Protein AF-A0A1Y6IWV4-F1 (afdb_monomer_lite)

Secondary structure (DSSP, 8-state):
--------------------PPPEEEE--STT--SSS----EEE--BS-EEEE-TT--GGGS-GGGTTSPEEEEEEETTEEEEEE--TT-SEEEESGGGBSS-TTT---B-TT-EEEEEEEEEGGGSS-EEEEEEEEEEE-

pLDDT: mean 81.58, std 15.78, range [43.41, 96.75]

Organism: NCBI:txid474394

Radius of gyration: 21.71 Å; chains: 1; bounding box: 29×30×93 Å

Foldseek 3Di:
DDDDDDDPDPPPPDPPPPPQPDAAEDEDDDQFFPPVDDHDAAEAAFDQKHKYAQVVPDPPPDDPVCVPFFKWKWKAKPNDIWIFGDDPPDRMDMDHLVRTLDDSVPDPGGDAQIKMKIFIATDHSRDDDTGTDGIGIYHHD

Sequence (141 aa):
MKLLTLLFSLILLSPSVLSKSTPQRLVVDKEHIQMGQQGQVYIIQPSDELIIDASRYDYTSFSSMLSDTPNTAKVIIDGTEFSFYWEKEKNEYLLNKDSLVSHKDIFKGFESGKEIMFALGKSEKGIGAFYVYWVGKALVK

Structure (mmCIF, N/CA/C/O backbone):
data_AF-A0A1Y6IWV4-F1
#
_entry.id   AF-A0A1Y6IWV4-F1
#
loop_
_atom_site.group_PDB
_atom_site.id
_atom_site.type_symbol
_atom_site.label_atom_id
_atom_site.label_alt_id
_atom_site.label_comp_id
_atom_site.label_asym_id
_atom_site.label_entity_id
_atom_site.label_seq_id
_atom_site.pdbx_PDB_ins_code
_atom_site.Cartn_x
_atom_site.Cartn_y
_atom_site.Cartn_z
_atom_site.occupancy
_atom_site.B_iso_or_equiv
_atom_site.auth_seq_id
_atom_site.auth_comp_id
_atom_site.auth_asym_id
_atom_site.auth_atom_id
_atom_site.pdbx_PDB_model_num
ATOM 1 N N . MET A 1 1 ? 16.138 -1.676 72.402 1.00 44.00 1 MET A N 1
ATOM 2 C CA . MET A 1 1 ? 15.428 -2.500 71.394 1.00 44.00 1 MET A CA 1
ATOM 3 C C . MET A 1 1 ? 14.182 -1.759 70.937 1.00 44.00 1 MET A C 1
ATOM 5 O O . MET A 1 1 ? 13.474 -1.278 71.809 1.00 44.00 1 MET A O 1
ATOM 9 N N . LYS A 1 2 ? 13.933 -1.740 69.618 1.00 43.44 2 LYS A N 1
ATOM 10 C CA . LYS A 1 2 ? 12.785 -1.183 68.860 1.00 43.44 2 LYS A CA 1
ATOM 11 C C . LYS A 1 2 ? 13.165 -0.006 67.956 1.00 43.44 2 LYS A C 1
ATOM 13 O O . LYS A 1 2 ? 12.845 1.142 68.227 1.00 43.44 2 LYS A O 1
ATOM 18 N N . LEU A 1 3 ? 13.822 -0.350 66.852 1.00 43.41 3 LEU A N 1
ATOM 19 C CA . LEU A 1 3 ? 13.836 0.436 65.625 1.00 43.41 3 LEU A CA 1
ATOM 20 C C . LEU A 1 3 ? 13.442 -0.543 64.513 1.00 43.41 3 LEU A C 1
ATOM 22 O O . LEU A 1 3 ? 14.270 -1.287 63.999 1.00 43.41 3 LEU A O 1
ATOM 26 N N . LEU A 1 4 ? 12.146 -0.670 64.258 1.00 51.00 4 LEU A N 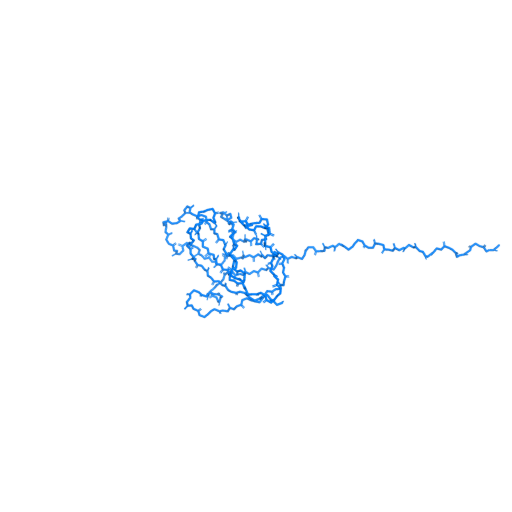1
ATOM 27 C CA . LEU A 1 4 ? 11.624 -1.465 63.153 1.00 51.00 4 LEU A CA 1
ATOM 28 C C . LEU A 1 4 ? 10.366 -0.766 62.648 1.00 51.00 4 LEU A C 1
ATOM 30 O O . LEU A 1 4 ? 9.686 -0.102 63.425 1.00 51.00 4 LEU A O 1
ATOM 34 N N . THR A 1 5 ? 10.066 -0.959 61.369 1.00 50.62 5 THR A N 1
ATOM 35 C CA . THR A 1 5 ? 8.889 -0.478 60.626 1.00 50.62 5 THR A CA 1
ATOM 36 C C . THR A 1 5 ? 8.891 0.985 60.181 1.00 50.62 5 THR A C 1
ATOM 38 O O . THR A 1 5 ? 8.083 1.789 60.624 1.00 50.62 5 THR A O 1
ATOM 41 N N . LEU A 1 6 ? 9.734 1.301 59.192 1.00 47.75 6 LEU A N 1
ATOM 42 C CA . LEU A 1 6 ? 9.374 2.282 58.159 1.00 47.75 6 LEU A CA 1
ATOM 43 C C . LEU A 1 6 ? 10.170 1.999 56.879 1.00 47.75 6 LEU A C 1
ATOM 45 O O . LEU A 1 6 ? 11.203 2.601 56.615 1.00 47.75 6 LEU A O 1
ATOM 49 N N . LEU A 1 7 ? 9.746 0.981 56.129 1.00 49.12 7 LEU A N 1
ATOM 50 C CA . LEU A 1 7 ? 10.419 0.584 54.891 1.00 49.12 7 LEU A CA 1
ATOM 51 C C . LEU A 1 7 ? 9.453 -0.183 53.986 1.00 49.12 7 LEU A C 1
ATOM 53 O O . LEU A 1 7 ? 9.658 -1.355 53.736 1.00 49.12 7 LEU A O 1
ATOM 57 N N . PHE A 1 8 ? 8.360 0.445 53.545 1.00 49.12 8 PHE A N 1
ATOM 58 C CA . PHE A 1 8 ? 7.523 -0.107 52.469 1.00 49.12 8 PHE A CA 1
ATOM 59 C C . PHE A 1 8 ? 6.693 0.996 51.801 1.00 49.12 8 PHE A C 1
ATOM 61 O O . PHE A 1 8 ? 5.486 1.104 51.984 1.00 49.12 8 PHE A O 1
ATOM 68 N N . SER A 1 9 ? 7.357 1.845 51.024 1.00 47.56 9 SER A N 1
ATOM 69 C CA . SER A 1 9 ? 6.691 2.720 50.050 1.00 47.56 9 SER A CA 1
ATOM 70 C C . SER A 1 9 ? 7.672 3.152 48.959 1.00 47.56 9 SER A C 1
ATOM 72 O O . SER A 1 9 ? 7.788 4.324 48.620 1.00 47.56 9 SER A O 1
ATOM 74 N N . LEU A 1 10 ? 8.389 2.181 48.382 1.00 47.00 10 LEU A N 1
ATOM 75 C CA . LEU A 1 10 ? 9.006 2.362 47.071 1.00 47.00 10 LEU A CA 1
ATOM 76 C C . LEU A 1 10 ? 7.971 1.928 46.029 1.00 47.00 10 LEU A C 1
ATOM 78 O O . LEU A 1 10 ? 7.861 0.756 45.676 1.00 47.00 10 LEU A O 1
ATOM 82 N N . ILE A 1 11 ? 7.142 2.882 45.613 1.00 58.81 11 ILE A N 1
ATOM 83 C CA . ILE A 1 11 ? 6.251 2.735 44.463 1.00 58.81 11 ILE A CA 1
ATOM 84 C C . ILE A 1 11 ? 7.163 2.558 43.246 1.00 58.81 11 ILE A C 1
ATOM 86 O O . ILE A 1 11 ? 7.818 3.500 42.802 1.00 58.81 11 ILE A O 1
ATOM 90 N N . LEU A 1 12 ? 7.248 1.320 42.761 1.00 51.56 12 LEU A N 1
ATOM 91 C CA . LEU A 1 12 ? 7.874 0.951 41.498 1.00 51.56 12 LEU A CA 1
ATOM 92 C C . LEU A 1 12 ? 7.122 1.656 40.362 1.00 51.56 12 LEU A C 1
ATOM 94 O O . LEU A 1 12 ? 6.143 1.142 39.827 1.00 51.56 12 LEU A O 1
ATOM 98 N N . LEU A 1 13 ? 7.574 2.857 40.008 1.00 53.31 13 LEU A N 1
ATOM 99 C CA . LEU A 1 13 ? 7.299 3.474 38.717 1.00 53.31 13 LEU A CA 1
ATOM 100 C C . LEU A 1 13 ? 8.078 2.679 37.668 1.00 53.31 13 LEU A C 1
ATOM 102 O O . LEU A 1 13 ? 9.188 3.043 37.289 1.00 53.31 13 LEU A O 1
ATOM 106 N N . SER A 1 14 ? 7.518 1.550 37.240 1.00 55.34 14 SER A N 1
ATOM 107 C CA . SER A 1 14 ? 7.965 0.880 36.025 1.00 55.34 14 SER A CA 1
ATOM 108 C C . SER A 1 14 ? 7.749 1.866 34.875 1.00 55.34 14 SER A C 1
ATOM 110 O O . SER A 1 14 ? 6.597 2.239 34.633 1.00 55.34 14 SER A O 1
ATOM 112 N N . PRO A 1 15 ? 8.789 2.323 34.156 1.00 54.97 15 PRO A N 1
ATOM 113 C CA . PRO A 1 15 ? 8.552 2.981 32.887 1.00 54.97 15 PRO A CA 1
ATOM 114 C C . PRO A 1 15 ? 7.899 1.933 31.991 1.00 54.97 15 PRO A C 1
ATOM 116 O O . PRO A 1 15 ? 8.502 0.903 31.687 1.00 54.97 15 PRO A O 1
ATOM 119 N N . SER A 1 16 ? 6.643 2.160 31.617 1.00 51.53 16 SER A N 1
ATOM 120 C CA . SER A 1 16 ? 6.000 1.427 30.537 1.00 51.53 16 SER A CA 1
ATOM 121 C C . SER A 1 16 ? 6.827 1.691 29.287 1.00 51.53 16 SER A C 1
ATOM 123 O O . SER A 1 16 ? 6.643 2.699 28.608 1.00 51.53 16 SER A O 1
ATOM 125 N N . VAL A 1 17 ? 7.806 0.828 29.023 1.00 54.81 17 VAL A N 1
ATOM 126 C CA . VAL A 1 17 ? 8.517 0.804 27.755 1.00 54.81 17 VAL A CA 1
ATOM 127 C C . VAL A 1 17 ? 7.442 0.459 26.733 1.00 54.81 17 VAL A C 1
ATOM 129 O O . VAL A 1 17 ? 7.044 -0.700 26.626 1.00 54.81 17 VAL A O 1
ATOM 132 N N . LEU A 1 18 ? 6.900 1.477 26.054 1.00 53.44 18 LEU A N 1
ATOM 133 C CA . LEU A 1 18 ? 6.087 1.288 24.861 1.00 53.44 18 LEU A CA 1
ATOM 134 C C . LEU A 1 18 ? 6.980 0.528 23.880 1.00 53.44 18 LEU A C 1
ATOM 136 O O . LEU A 1 18 ? 7.836 1.108 23.214 1.00 53.44 18 LEU A O 1
ATOM 140 N N . SER A 1 19 ? 6.842 -0.795 23.858 1.00 52.53 19 SER A N 1
ATOM 141 C CA . SER A 1 19 ? 7.440 -1.614 22.821 1.00 52.53 19 SER A CA 1
ATOM 142 C C . SER A 1 19 ? 6.778 -1.166 21.528 1.00 52.53 19 SER A C 1
ATOM 144 O O . SER A 1 19 ? 5.577 -1.367 21.349 1.00 52.53 19 SER A O 1
ATOM 146 N N . LYS A 1 20 ? 7.529 -0.463 20.673 1.00 60.78 20 LYS A N 1
ATOM 147 C CA . LYS A 1 20 ? 7.051 -0.103 19.343 1.00 60.78 20 LYS A CA 1
ATOM 148 C C . LYS A 1 20 ? 6.776 -1.423 18.625 1.00 60.78 20 LYS A C 1
ATOM 150 O O . LYS A 1 20 ? 7.715 -2.164 18.332 1.00 60.78 20 LYS A O 1
ATOM 155 N N . SER A 1 21 ? 5.500 -1.762 18.452 1.00 71.12 21 SER A N 1
ATOM 156 C CA . SER A 1 21 ? 5.092 -3.013 17.818 1.00 71.12 21 SER A CA 1
ATOM 157 C C . SER A 1 21 ? 5.739 -3.101 16.445 1.00 71.12 21 SER A C 1
ATOM 159 O O . SER A 1 21 ? 5.678 -2.137 15.684 1.00 71.12 21 SER A O 1
ATOM 161 N N . THR A 1 22 ? 6.355 -4.236 16.121 1.00 83.25 22 THR A N 1
ATOM 162 C CA . THR A 1 22 ? 6.908 -4.447 14.782 1.00 83.25 22 THR A CA 1
ATOM 163 C C . THR A 1 22 ? 5.797 -4.254 13.741 1.00 83.25 22 THR A C 1
ATOM 165 O O . THR A 1 22 ? 4.743 -4.880 13.895 1.00 83.25 22 THR A O 1
ATOM 168 N N . PRO A 1 23 ? 6.001 -3.411 12.707 1.00 89.62 23 PRO A N 1
ATOM 169 C CA . PRO A 1 23 ? 5.000 -3.198 11.673 1.00 89.62 23 PRO A CA 1
ATOM 170 C C . PRO A 1 23 ? 4.537 -4.520 11.064 1.00 89.62 23 PRO A C 1
ATOM 172 O O . PRO A 1 23 ? 5.348 -5.404 10.769 1.00 89.62 23 PRO A O 1
ATOM 175 N N . GLN A 1 24 ? 3.233 -4.641 10.831 1.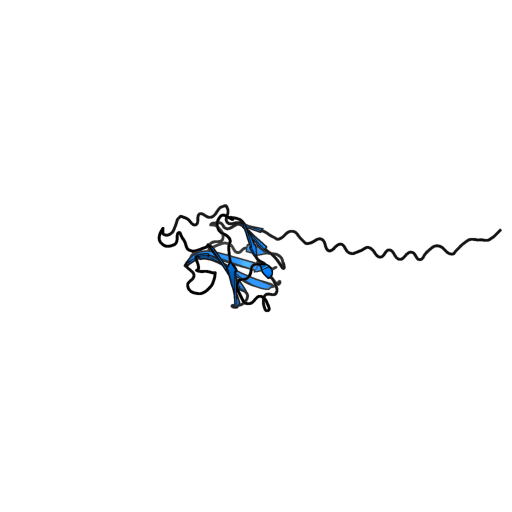00 94.62 24 GLN A N 1
ATOM 176 C CA . GLN A 1 24 ? 2.679 -5.801 10.146 1.00 94.62 24 GLN A CA 1
ATOM 177 C C . GLN A 1 24 ? 3.030 -5.746 8.653 1.00 94.62 24 GLN A C 1
ATOM 179 O O . GLN A 1 24 ? 3.099 -4.667 8.065 1.00 94.62 24 GLN A O 1
ATOM 184 N N . ARG A 1 25 ? 3.277 -6.906 8.039 1.00 95.25 25 ARG A N 1
ATOM 185 C CA . ARG A 1 25 ? 3.756 -7.017 6.656 1.00 95.25 25 ARG A CA 1
ATOM 186 C C . ARG A 1 25 ? 2.686 -7.596 5.737 1.00 95.25 25 ARG A C 1
ATOM 188 O O . ARG A 1 25 ? 2.129 -8.646 6.043 1.00 95.25 25 ARG A O 1
ATOM 195 N N . LEU A 1 26 ? 2.480 -6.955 4.590 1.00 94.69 26 LEU A N 1
ATOM 196 C CA . LEU A 1 26 ? 1.633 -7.416 3.492 1.00 94.69 26 LEU A CA 1
ATOM 197 C C . LEU A 1 26 ? 2.499 -7.723 2.280 1.00 94.69 26 LEU A C 1
ATOM 199 O O . LEU A 1 26 ? 3.227 -6.856 1.804 1.00 94.69 26 LEU A O 1
ATOM 203 N N . VAL A 1 27 ? 2.425 -8.955 1.788 1.00 93.75 27 VAL A N 1
ATOM 204 C CA . VAL A 1 27 ? 3.215 -9.405 0.639 1.00 93.75 27 VAL A CA 1
ATOM 205 C C . VAL A 1 27 ? 2.399 -9.225 -0.627 1.00 93.75 27 VAL A C 1
ATOM 207 O O . VAL A 1 27 ? 1.367 -9.854 -0.777 1.00 93.75 27 VAL A O 1
ATOM 210 N N . VAL A 1 28 ? 2.873 -8.411 -1.562 1.00 91.62 28 VAL A N 1
ATOM 211 C CA . VAL A 1 28 ? 2.234 -8.223 -2.866 1.00 91.62 28 VAL A CA 1
ATOM 212 C C . VAL A 1 28 ? 2.377 -9.506 -3.678 1.00 91.62 28 VAL A C 1
ATOM 214 O O . VAL A 1 28 ? 3.471 -9.873 -4.111 1.00 91.62 28 VAL A O 1
ATOM 217 N N . ASP A 1 29 ? 1.259 -10.187 -3.893 1.00 90.00 29 ASP A N 1
ATOM 218 C CA . ASP A 1 29 ? 1.201 -11.449 -4.619 1.00 90.00 29 ASP A CA 1
ATOM 219 C C . ASP A 1 29 ? 0.011 -11.497 -5.588 1.00 90.00 29 ASP A C 1
ATOM 221 O O . ASP A 1 29 ? -0.731 -10.524 -5.752 1.00 90.00 29 ASP A O 1
ATOM 225 N N . LYS A 1 30 ? -0.136 -12.637 -6.271 1.00 88.94 30 LYS A N 1
ATOM 226 C CA . LYS A 1 30 ? -1.221 -12.880 -7.227 1.00 88.94 30 LYS A CA 1
ATOM 227 C C . LYS A 1 30 ? -2.539 -13.278 -6.569 1.00 88.94 30 LYS A C 1
ATOM 229 O O . LYS A 1 30 ? -3.582 -13.077 -7.178 1.00 88.94 30 LYS A O 1
ATOM 234 N N . GLU A 1 31 ? -2.502 -13.848 -5.369 1.00 91.94 31 GLU A N 1
ATOM 235 C CA . GLU A 1 31 ? -3.701 -14.338 -4.685 1.00 91.94 31 GLU A CA 1
ATOM 236 C C . GLU A 1 31 ? -4.591 -13.185 -4.230 1.00 91.94 31 GLU A C 1
ATOM 238 O O . GLU A 1 31 ? -5.806 -13.341 -4.174 1.00 91.94 31 GLU A O 1
ATOM 243 N N . HIS A 1 32 ? -4.005 -12.019 -3.962 1.00 93.44 32 HIS A N 1
ATOM 244 C CA . HIS A 1 32 ? -4.713 -10.845 -3.459 1.00 93.44 32 HIS A CA 1
ATOM 245 C C . HIS A 1 32 ? -5.026 -9.784 -4.530 1.00 93.44 32 HIS A C 1
ATOM 247 O O . HIS A 1 32 ? -5.479 -8.691 -4.187 1.00 93.44 32 HIS A O 1
ATOM 253 N N . ILE A 1 33 ? -4.797 -10.074 -5.818 1.00 88.56 33 ILE A N 1
ATOM 254 C CA . ILE A 1 33 ? -5.088 -9.139 -6.919 1.00 88.56 33 ILE A CA 1
ATOM 255 C C . ILE A 1 33 ? -6.603 -8.964 -7.097 1.00 88.56 33 ILE A C 1
ATOM 257 O O . ILE A 1 33 ? -7.330 -9.931 -7.291 1.00 88.56 33 ILE A O 1
ATOM 261 N N . GLN A 1 34 ? -7.066 -7.711 -7.119 1.00 86.06 34 GLN A N 1
ATOM 262 C CA . GLN A 1 34 ? -8.477 -7.318 -7.277 1.00 86.06 34 GLN A CA 1
ATOM 263 C C . GLN A 1 34 ? -8.762 -6.571 -8.599 1.00 86.06 34 GLN A C 1
ATOM 265 O O . GLN A 1 34 ? -9.818 -5.965 -8.772 1.00 86.06 34 GLN A O 1
ATOM 270 N N . MET A 1 35 ? -7.829 -6.575 -9.559 1.00 82.38 35 MET A N 1
ATOM 271 C CA . MET A 1 35 ? -7.964 -5.864 -10.844 1.00 82.38 35 MET A CA 1
ATOM 272 C C . MET A 1 35 ? -8.899 -6.601 -11.823 1.00 82.38 35 MET A C 1
ATOM 274 O O . MET A 1 35 ? -8.450 -7.188 -12.805 1.00 82.38 35 MET A O 1
ATOM 278 N N . GLY A 1 36 ? -10.206 -6.606 -11.541 1.00 77.69 36 GLY A N 1
ATOM 279 C CA . GLY A 1 36 ? -11.212 -7.315 -12.350 1.00 77.69 36 GLY A CA 1
ATOM 280 C C . GLY A 1 36 ? -11.213 -8.838 -12.156 1.00 77.69 36 GLY A C 1
ATOM 281 O O . GLY A 1 36 ? -11.851 -9.561 -12.918 1.00 77.69 36 GLY A O 1
ATOM 282 N N . GLN A 1 37 ? -10.504 -9.318 -11.135 1.00 78.81 37 GLN A N 1
ATOM 283 C CA . GLN A 1 37 ? -10.438 -10.715 -10.711 1.00 78.81 37 GLN A CA 1
ATOM 284 C C . GLN A 1 37 ? -10.972 -10.839 -9.281 1.00 78.81 37 GLN A C 1
ATOM 286 O O . GLN A 1 37 ? -11.004 -9.855 -8.543 1.00 78.81 37 GLN A O 1
ATOM 291 N N . GLN A 1 38 ? -11.381 -12.045 -8.885 1.00 84.62 38 GLN A N 1
ATOM 292 C CA . GLN A 1 38 ? -11.646 -12.343 -7.479 1.00 84.62 38 GLN A CA 1
ATOM 293 C C . GLN A 1 38 ? -10.324 -12.688 -6.792 1.00 84.62 38 GLN A C 1
ATOM 295 O O . GLN A 1 38 ? -9.771 -13.759 -7.035 1.00 84.62 38 GLN A O 1
ATOM 300 N N . GLY A 1 39 ? -9.828 -11.780 -5.953 1.00 89.56 39 GLY A N 1
ATOM 301 C CA . GLY A 1 39 ? -8.676 -12.027 -5.087 1.00 89.56 39 GLY A CA 1
ATOM 302 C C . GLY A 1 39 ? -9.084 -12.270 -3.634 1.00 89.56 39 GLY A C 1
ATOM 303 O O . GLY A 1 39 ? -10.181 -11.898 -3.201 1.00 89.56 39 GLY A O 1
ATOM 304 N N . GLN A 1 40 ? -8.173 -12.833 -2.849 1.00 95.81 40 GLN A N 1
ATOM 305 C CA . GLN A 1 40 ? -8.266 -12.859 -1.396 1.00 95.81 40 GLN A CA 1
ATOM 306 C C . GLN A 1 40 ? -8.150 -11.441 -0.815 1.00 95.81 40 GLN A C 1
ATOM 308 O O . GLN A 1 40 ? -7.597 -10.520 -1.424 1.00 95.81 40 GLN A O 1
ATOM 313 N N . VAL A 1 41 ? -8.705 -11.269 0.382 1.00 95.31 41 VAL A N 1
ATOM 314 C CA . VAL A 1 41 ? -8.670 -10.018 1.141 1.00 95.31 41 VAL A CA 1
ATOM 315 C C . VAL A 1 41 ? -7.731 -10.211 2.321 1.00 95.31 41 VAL A C 1
ATOM 317 O O . VAL A 1 41 ? -7.912 -11.151 3.095 1.00 95.31 41 VAL A O 1
ATOM 320 N N . TYR A 1 42 ? -6.761 -9.314 2.489 1.00 96.75 42 TYR A N 1
ATOM 321 C CA . TYR A 1 42 ? -5.902 -9.343 3.668 1.00 96.75 42 TYR A CA 1
ATOM 322 C C . TYR A 1 42 ? -6.721 -9.070 4.926 1.00 96.75 42 TYR A C 1
ATOM 324 O O . TYR A 1 42 ? -7.599 -8.206 4.942 1.00 96.75 42 TYR A O 1
ATOM 332 N N . ILE A 1 43 ? -6.385 -9.761 6.007 1.00 96.38 43 ILE A N 1
ATOM 333 C CA . ILE A 1 43 ? -6.864 -9.420 7.341 1.00 96.38 43 ILE A CA 1
ATOM 334 C C . ILE A 1 43 ? -5.691 -8.823 8.095 1.00 96.38 43 ILE A C 1
ATOM 336 O O . ILE A 1 43 ? -4.685 -9.503 8.290 1.00 96.38 43 ILE A O 1
ATOM 340 N N . ILE A 1 44 ? -5.827 -7.564 8.500 1.00 95.69 44 ILE A N 1
ATOM 341 C CA . ILE A 1 44 ? -4.772 -6.846 9.209 1.00 95.69 44 ILE A CA 1
ATOM 342 C C . ILE A 1 44 ? -5.236 -6.413 10.590 1.00 95.69 44 ILE A C 1
ATOM 344 O O . ILE A 1 44 ? -6.431 -6.258 10.825 1.00 95.69 44 ILE A O 1
ATOM 348 N N . GLN A 1 45 ? -4.290 -6.246 11.508 1.00 95.69 45 GLN A N 1
ATOM 349 C CA . GLN A 1 45 ? -4.575 -5.681 12.829 1.00 95.69 45 GLN A CA 1
ATOM 350 C C . GLN A 1 45 ? -4.490 -4.153 12.777 1.00 95.69 45 GLN A C 1
ATOM 352 O O . GLN A 1 45 ? -3.769 -3.630 11.922 1.00 95.69 45 GLN A O 1
ATOM 357 N N . PRO A 1 46 ? -5.171 -3.434 13.686 1.00 96.12 46 PRO A N 1
ATOM 358 C CA . PRO A 1 46 ? -5.022 -1.992 13.779 1.00 96.12 46 PRO A CA 1
ATOM 359 C C . PRO A 1 46 ? -3.566 -1.588 14.017 1.00 96.12 46 PRO A C 1
ATOM 361 O O . PRO A 1 46 ? -2.891 -2.168 14.871 1.00 96.12 46 PRO A O 1
ATOM 364 N N . SER A 1 47 ? -3.078 -0.601 13.268 1.00 95.69 47 SER A N 1
ATOM 365 C CA . SER A 1 47 ? -1.695 -0.130 13.385 1.00 95.69 47 SER A CA 1
ATOM 366 C C . SER A 1 47 ? -1.508 1.291 12.855 1.00 95.69 47 SER A C 1
ATOM 368 O O . SER A 1 47 ? -2.260 1.761 12.006 1.00 95.69 47 SER A O 1
ATOM 370 N N . ASP A 1 48 ? -0.454 1.965 13.314 1.00 94.88 48 ASP A N 1
ATOM 371 C CA . ASP A 1 48 ? -0.021 3.252 12.746 1.00 94.88 48 ASP A CA 1
ATOM 372 C C . ASP A 1 48 ? 0.862 3.074 11.501 1.00 94.88 48 ASP A C 1
ATOM 374 O O . ASP A 1 48 ? 1.078 4.014 10.729 1.00 94.88 48 ASP A O 1
ATOM 378 N N . GLU A 1 49 ? 1.406 1.868 11.324 1.00 94.75 49 GLU A N 1
ATOM 379 C CA . GLU 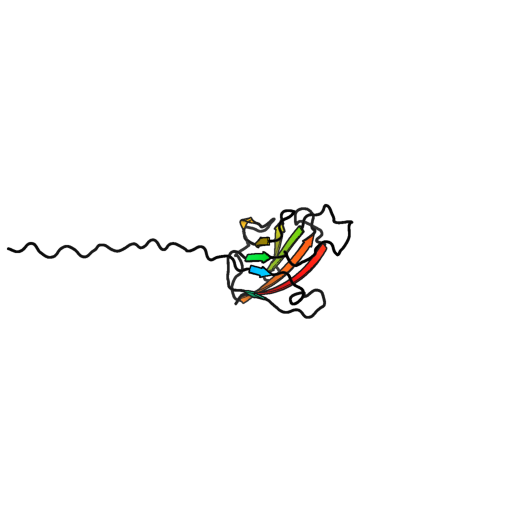A 1 49 ? 2.364 1.544 10.278 1.00 94.75 49 GLU A CA 1
ATOM 380 C C . GLU A 1 49 ? 2.158 0.135 9.702 1.00 94.75 49 GLU A C 1
ATOM 382 O O . GLU A 1 49 ? 1.794 -0.807 10.413 1.00 94.75 49 GLU A O 1
ATOM 387 N N . LEU A 1 50 ? 2.405 -0.005 8.398 1.00 95.62 50 LEU A N 1
ATOM 388 C CA . LEU A 1 50 ? 2.404 -1.276 7.666 1.00 95.62 50 LEU A CA 1
ATOM 389 C C . LEU A 1 50 ? 3.618 -1.354 6.746 1.00 95.62 50 LEU A C 1
ATOM 391 O O . LEU A 1 50 ? 4.039 -0.345 6.192 1.00 95.62 50 LEU A O 1
ATOM 395 N N . ILE A 1 51 ? 4.140 -2.556 6.526 1.00 94.81 51 ILE A N 1
ATOM 396 C CA . ILE A 1 51 ? 5.129 -2.821 5.481 1.00 94.81 51 ILE A CA 1
ATOM 397 C C . ILE A 1 51 ? 4.427 -3.457 4.284 1.00 94.81 51 ILE A C 1
ATOM 399 O O . ILE A 1 51 ? 3.832 -4.522 4.417 1.00 94.81 51 ILE A O 1
ATOM 403 N N . ILE A 1 52 ? 4.543 -2.846 3.109 1.00 93.94 52 ILE A N 1
ATOM 404 C CA . ILE A 1 52 ? 4.210 -3.472 1.828 1.00 93.94 52 ILE A CA 1
ATOM 405 C C . ILE A 1 52 ? 5.482 -4.087 1.257 1.00 93.94 52 ILE A C 1
ATOM 407 O O . ILE A 1 52 ? 6.437 -3.378 0.950 1.00 93.94 52 ILE A O 1
ATOM 411 N N . ASP A 1 53 ? 5.497 -5.404 1.121 1.00 93.00 53 ASP A N 1
ATOM 412 C CA . ASP A 1 53 ? 6.594 -6.184 0.567 1.00 93.00 53 ASP A CA 1
ATOM 413 C C . ASP A 1 53 ? 6.257 -6.593 -0.864 1.00 93.00 53 ASP A C 1
ATOM 415 O O . ASP A 1 53 ? 5.484 -7.517 -1.111 1.00 93.00 53 ASP A O 1
ATOM 419 N N . ALA A 1 54 ? 6.845 -5.888 -1.819 1.00 89.25 54 ALA A N 1
ATOM 420 C CA . ALA A 1 54 ? 6.693 -6.146 -3.237 1.00 89.25 54 ALA A CA 1
ATOM 421 C C . ALA A 1 54 ? 7.890 -6.871 -3.855 1.00 89.25 54 ALA A C 1
ATOM 423 O O . ALA A 1 54 ? 8.026 -6.886 -5.075 1.00 89.25 54 ALA A O 1
ATOM 424 N N . SER A 1 55 ? 8.742 -7.505 -3.044 1.00 87.00 55 SER A N 1
ATOM 425 C CA . SER A 1 55 ? 9.904 -8.267 -3.529 1.00 87.00 55 SER A CA 1
ATOM 426 C C . SER A 1 55 ? 9.541 -9.388 -4.505 1.00 87.00 55 SER A C 1
ATOM 428 O O . SER A 1 55 ? 10.374 -9.816 -5.301 1.00 87.00 55 SER A O 1
ATOM 430 N N . ARG A 1 56 ? 8.292 -9.859 -4.449 1.00 83.50 56 ARG A N 1
ATOM 431 C CA . ARG A 1 56 ? 7.752 -10.924 -5.301 1.00 83.50 56 ARG A CA 1
ATOM 432 C C . ARG A 1 56 ? 6.978 -10.405 -6.508 1.00 83.50 56 ARG A C 1
ATOM 434 O O . ARG A 1 56 ? 6.513 -11.215 -7.310 1.00 83.50 56 ARG A O 1
ATOM 441 N N . TYR A 1 57 ? 6.814 -9.089 -6.630 1.00 75.88 57 TYR A N 1
ATOM 442 C CA . TYR A 1 57 ? 6.033 -8.483 -7.696 1.00 75.88 57 TYR A CA 1
ATOM 443 C C . TYR A 1 57 ? 6.939 -7.845 -8.743 1.00 75.88 57 TYR A C 1
ATOM 445 O O . TYR A 1 57 ? 7.720 -6.941 -8.453 1.00 75.88 57 TYR A O 1
ATOM 453 N N . ASP A 1 58 ? 6.817 -8.312 -9.982 1.00 70.25 58 ASP A N 1
ATOM 454 C CA . ASP A 1 58 ? 7.614 -7.805 -11.090 1.00 70.25 58 ASP A CA 1
ATOM 455 C C . ASP A 1 58 ? 6.916 -6.632 -11.797 1.00 70.25 58 ASP A C 1
ATOM 457 O O . ASP A 1 58 ? 6.075 -6.808 -12.687 1.00 70.25 58 ASP A O 1
ATOM 461 N N . TYR A 1 59 ? 7.314 -5.417 -11.415 1.00 65.25 59 TYR A N 1
ATOM 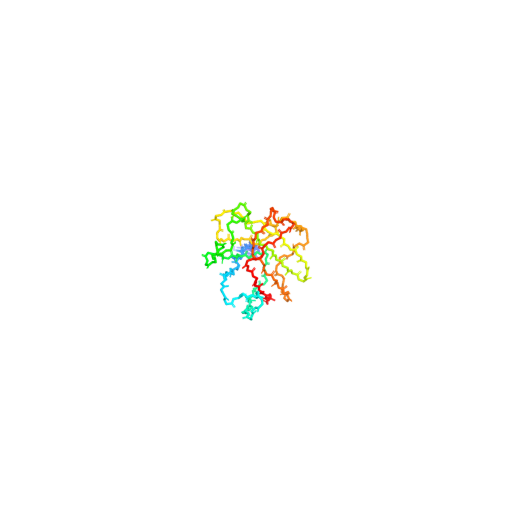462 C CA . TYR A 1 59 ? 6.872 -4.160 -12.029 1.00 65.25 59 TYR A CA 1
ATOM 463 C C . TYR A 1 59 ? 7.355 -3.965 -13.476 1.00 65.25 59 TYR A C 1
ATOM 465 O O . TYR A 1 59 ? 6.915 -3.025 -14.138 1.00 65.25 59 TYR A O 1
ATOM 473 N N . THR A 1 60 ? 8.267 -4.802 -13.983 1.00 57.09 60 THR A N 1
ATOM 474 C CA . THR A 1 60 ? 8.854 -4.642 -15.327 1.00 57.09 60 THR A CA 1
ATOM 475 C C . THR A 1 60 ? 7.968 -5.182 -16.448 1.00 57.09 60 THR A C 1
ATOM 477 O O . THR A 1 60 ? 8.205 -4.896 -17.621 1.00 57.09 60 THR A O 1
ATOM 480 N N . SER A 1 61 ? 6.901 -5.899 -16.099 1.00 55.34 61 SER A N 1
ATOM 481 C CA . SER A 1 61 ? 6.004 -6.553 -17.053 1.00 55.34 61 SER A CA 1
ATOM 482 C C . SER A 1 61 ? 5.131 -5.594 -17.885 1.00 55.34 61 SER A C 1
ATOM 484 O O . SER A 1 61 ? 4.580 -6.018 -18.901 1.00 55.34 61 SER A O 1
ATOM 486 N N . PHE A 1 62 ? 5.030 -4.303 -17.531 1.00 55.88 62 PHE A N 1
ATOM 487 C CA . PHE A 1 62 ? 4.109 -3.366 -18.191 1.00 55.88 62 PHE A CA 1
ATOM 488 C C . PHE A 1 62 ? 4.756 -2.012 -18.554 1.00 55.88 62 PHE A C 1
ATOM 490 O O . PHE A 1 62 ? 4.785 -1.068 -17.768 1.00 55.88 62 PHE A O 1
ATOM 497 N N . SER A 1 63 ? 5.179 -1.922 -19.822 1.00 55.53 63 SER A N 1
ATOM 498 C CA . SER A 1 63 ? 5.615 -0.738 -20.589 1.00 55.53 63 SER A CA 1
ATOM 499 C C . SER A 1 63 ? 6.944 -0.074 -20.200 1.00 55.53 63 SER A C 1
ATOM 501 O O . SER A 1 63 ? 7.094 0.554 -19.152 1.00 55.53 63 SER A O 1
ATOM 503 N N . SER A 1 64 ? 7.884 -0.089 -21.151 1.00 63.03 64 SER A N 1
ATOM 504 C CA . SER A 1 64 ? 9.141 0.670 -21.104 1.00 63.03 64 SER A CA 1
ATOM 505 C C . SER A 1 64 ? 8.941 2.190 -21.101 1.00 63.03 64 SER A C 1
ATOM 507 O O . SER A 1 64 ? 9.850 2.909 -20.700 1.00 63.03 64 SER A O 1
ATOM 509 N N . MET A 1 65 ? 7.759 2.692 -21.486 1.00 59.53 65 MET A N 1
ATOM 510 C CA . MET A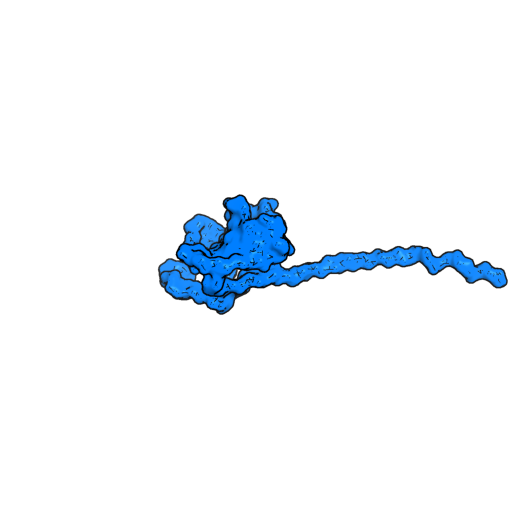 1 65 ? 7.464 4.134 -21.527 1.00 59.53 65 MET A CA 1
ATOM 511 C C . MET A 1 65 ? 7.417 4.793 -20.141 1.00 59.53 65 MET A C 1
ATOM 513 O O . MET A 1 65 ? 7.443 6.014 -20.050 1.00 59.53 65 MET A O 1
ATOM 517 N N . LEU A 1 66 ? 7.334 4.003 -19.067 1.00 67.56 66 LEU A N 1
ATOM 518 C CA . LEU A 1 66 ? 7.250 4.488 -17.687 1.00 67.56 66 LEU A CA 1
ATOM 519 C C . LEU A 1 66 ? 8.538 4.199 -16.898 1.00 67.56 66 LEU A C 1
ATOM 521 O O . LEU A 1 66 ? 8.505 4.144 -15.669 1.00 67.56 66 LEU A O 1
ATOM 525 N N . SER A 1 67 ? 9.672 3.950 -17.567 1.00 67.75 67 SER A N 1
ATOM 526 C CA . SER A 1 67 ? 10.942 3.576 -16.915 1.00 67.75 67 SER A CA 1
ATOM 527 C C . SER A 1 67 ? 11.435 4.609 -15.899 1.00 67.75 67 SER A C 1
ATOM 529 O O . SER A 1 67 ? 12.010 4.229 -14.879 1.00 67.75 67 SER A O 1
ATOM 531 N N . ASP A 1 68 ? 11.159 5.889 -16.156 1.00 71.44 68 ASP A N 1
ATOM 532 C CA . ASP A 1 68 ? 11.660 7.010 -15.356 1.00 71.44 68 ASP A CA 1
ATOM 533 C C . ASP A 1 68 ? 10.649 7.498 -14.310 1.00 71.44 68 ASP A C 1
ATOM 535 O O . ASP A 1 68 ? 10.997 8.264 -13.410 1.00 71.44 68 ASP A O 1
ATOM 539 N N . THR A 1 69 ? 9.398 7.034 -14.382 1.00 71.69 69 THR A N 1
ATOM 540 C CA . THR A 1 69 ? 8.367 7.368 -13.397 1.00 71.69 69 THR A CA 1
ATOM 541 C C . THR A 1 69 ? 8.580 6.540 -12.124 1.00 71.69 69 THR A C 1
ATOM 543 O O . THR A 1 69 ? 8.721 5.313 -12.213 1.00 71.69 69 THR A O 1
ATOM 546 N N . PRO A 1 70 ? 8.597 7.163 -10.929 1.00 73.44 70 PRO A N 1
ATOM 547 C CA . PRO A 1 70 ? 8.825 6.437 -9.691 1.00 73.44 70 PRO A CA 1
ATOM 548 C C . PRO A 1 70 ? 7.620 5.567 -9.341 1.00 73.44 70 PRO A C 1
ATOM 550 O O . PRO A 1 70 ? 6.472 5.873 -9.686 1.00 73.44 70 PRO A O 1
ATOM 553 N N . ASN A 1 71 ? 7.892 4.491 -8.608 1.00 83.62 71 ASN A N 1
ATOM 554 C CA . ASN A 1 71 ? 6.836 3.690 -8.014 1.00 83.62 71 ASN A CA 1
ATOM 555 C C . ASN A 1 71 ? 6.069 4.539 -6.990 1.00 83.62 71 ASN A C 1
ATOM 557 O O . ASN A 1 71 ? 6.575 5.503 -6.411 1.00 83.62 71 ASN A O 1
ATOM 561 N N . THR A 1 72 ? 4.803 4.222 -6.789 1.00 87.50 72 THR A N 1
ATOM 562 C CA . THR A 1 72 ? 3.921 4.931 -5.865 1.00 87.50 72 THR A CA 1
ATOM 563 C C . THR A 1 72 ? 2.937 3.930 -5.291 1.00 87.50 72 THR A C 1
ATOM 565 O O . THR A 1 72 ? 2.420 3.074 -6.014 1.00 87.50 72 THR A O 1
ATOM 568 N N . ALA A 1 73 ? 2.671 4.056 -3.995 1.00 91.31 73 ALA A N 1
ATOM 569 C CA . ALA A 1 73 ? 1.559 3.381 -3.354 1.00 91.31 73 ALA A CA 1
ATOM 570 C C . ALA A 1 73 ? 0.439 4.397 -3.115 1.00 91.31 73 ALA A C 1
ATOM 572 O O . ALA A 1 73 ? 0.670 5.501 -2.624 1.00 91.31 73 ALA A O 1
ATOM 573 N N . LYS A 1 74 ? -0.785 4.026 -3.470 1.00 93.25 74 LYS A N 1
ATOM 574 C CA . LYS A 1 74 ? -1.992 4.736 -3.068 1.00 93.25 74 LYS A CA 1
ATOM 575 C C . LYS A 1 74 ? -2.797 3.840 -2.149 1.00 93.25 74 LYS A C 1
ATOM 577 O O . LYS A 1 74 ? -2.984 2.661 -2.433 1.00 93.25 74 LYS A O 1
ATOM 582 N N . VAL A 1 75 ? -3.259 4.404 -1.047 1.00 94.50 75 VAL A N 1
ATOM 583 C CA . VAL A 1 75 ? -4.108 3.723 -0.077 1.00 94.50 75 VAL A CA 1
ATOM 584 C C . VAL A 1 75 ? -5.413 4.485 0.009 1.00 94.50 75 VAL A C 1
ATOM 586 O O . VAL A 1 75 ? -5.408 5.697 0.188 1.00 94.50 75 VAL A O 1
ATOM 589 N N . ILE A 1 76 ? -6.529 3.786 -0.128 1.00 94.75 76 ILE A N 1
ATOM 590 C CA . ILE A 1 76 ? -7.859 4.370 -0.003 1.00 94.75 76 ILE A CA 1
ATOM 591 C C . ILE A 1 76 ? -8.491 3.796 1.256 1.00 94.75 76 ILE A C 1
ATOM 593 O O . ILE A 1 76 ? -8.670 2.583 1.346 1.00 94.75 76 ILE A O 1
ATOM 597 N N . ILE A 1 77 ? -8.813 4.667 2.211 1.00 94.44 77 ILE A N 1
ATOM 598 C CA . ILE A 1 77 ? -9.452 4.312 3.484 1.00 94.44 77 ILE A CA 1
ATOM 599 C C . ILE A 1 77 ? -10.761 5.090 3.559 1.00 94.44 77 ILE A C 1
ATOM 601 O O . ILE A 1 77 ? -10.743 6.320 3.516 1.00 94.44 77 ILE A O 1
ATOM 605 N N . ASP A 1 78 ? -11.894 4.386 3.608 1.00 87.56 78 ASP A N 1
ATOM 606 C CA . ASP A 1 78 ? -13.242 4.982 3.596 1.00 87.56 78 ASP A CA 1
ATOM 607 C C . ASP A 1 78 ? -13.439 6.047 2.494 1.00 87.56 78 ASP A C 1
ATOM 609 O O . ASP A 1 78 ? -14.044 7.098 2.700 1.00 87.56 78 ASP A O 1
ATOM 613 N N . GLY A 1 79 ? -12.874 5.803 1.308 1.00 88.38 79 GLY A N 1
ATOM 614 C CA . GLY A 1 79 ? -12.957 6.717 0.163 1.00 88.38 79 GLY A CA 1
ATOM 615 C C . GLY A 1 79 ? -11.979 7.897 0.192 1.00 88.38 79 GLY A C 1
ATOM 616 O O . GLY A 1 79 ? -11.902 8.632 -0.790 1.00 88.38 79 GLY A O 1
ATOM 617 N N . THR A 1 80 ? -11.193 8.066 1.259 1.00 91.94 80 THR A N 1
ATOM 618 C CA . THR A 1 80 ? -10.108 9.057 1.307 1.00 91.94 80 THR A CA 1
ATOM 619 C C . THR A 1 80 ? -8.839 8.467 0.709 1.00 91.94 80 THR A C 1
ATOM 621 O O . THR A 1 80 ? -8.376 7.418 1.154 1.00 91.94 80 THR A O 1
ATOM 624 N N . GLU A 1 81 ? -8.275 9.140 -0.293 1.00 93.38 81 GLU A N 1
ATOM 625 C CA . GLU A 1 81 ? -7.041 8.720 -0.956 1.00 93.38 81 GLU A CA 1
ATOM 626 C C . GLU A 1 81 ? -5.801 9.287 -0.251 1.00 93.38 81 GLU A C 1
ATOM 628 O O . GLU A 1 81 ? -5.659 10.493 -0.050 1.00 93.38 81 GLU A O 1
ATOM 633 N N . PHE A 1 82 ? -4.859 8.402 0.046 1.00 93.44 82 PHE A N 1
ATOM 634 C CA . PHE A 1 82 ? -3.556 8.697 0.611 1.00 93.44 82 PHE A CA 1
ATOM 635 C C . PHE A 1 82 ? -2.474 8.239 -0.360 1.00 93.44 82 PHE A C 1
ATOM 637 O O . PHE A 1 82 ? -2.398 7.063 -0.709 1.00 93.44 82 PHE A O 1
ATOM 644 N N . SER A 1 83 ? -1.630 9.167 -0.805 1.00 93.12 83 SER A N 1
ATOM 645 C CA . SER A 1 83 ? -0.531 8.867 -1.726 1.00 93.12 83 SER A CA 1
ATOM 646 C C . SER A 1 83 ? 0.800 8.818 -0.985 1.00 93.12 83 SER A C 1
ATOM 648 O O . SER A 1 83 ? 1.104 9.688 -0.169 1.00 93.12 83 SER A O 1
ATOM 650 N N . PHE A 1 84 ? 1.598 7.811 -1.308 1.00 91.00 84 PHE A N 1
ATOM 651 C CA . PHE A 1 84 ? 2.836 7.450 -0.638 1.00 91.00 84 PHE A CA 1
ATOM 652 C C . PHE A 1 84 ? 3.962 7.354 -1.667 1.00 91.00 84 PHE A C 1
ATOM 654 O O . PHE A 1 84 ? 3.861 6.606 -2.648 1.00 91.00 84 PHE A O 1
ATOM 661 N N . TYR A 1 85 ? 5.029 8.134 -1.469 1.00 81.94 85 TYR A N 1
ATOM 662 C CA . TYR A 1 85 ? 6.164 8.127 -2.388 1.00 81.94 85 TYR A CA 1
ATOM 663 C C . TYR A 1 85 ? 7.051 6.928 -2.099 1.00 81.94 85 TYR A C 1
ATOM 665 O O . TYR A 1 85 ? 7.489 6.752 -0.963 1.00 81.94 85 TYR A O 1
ATOM 673 N N . TRP A 1 86 ? 7.361 6.153 -3.133 1.00 79.00 86 TRP A N 1
ATOM 674 C CA . TRP A 1 86 ? 8.212 4.982 -3.027 1.00 79.00 86 TRP A CA 1
ATOM 675 C C . TRP A 1 86 ? 9.581 5.268 -3.644 1.00 79.00 86 TRP A C 1
ATOM 677 O O . TRP A 1 86 ? 9.709 5.549 -4.836 1.00 79.00 86 TRP A O 1
ATOM 687 N N . GLU A 1 87 ? 10.623 5.184 -2.817 1.00 71.56 87 GLU A N 1
ATOM 688 C CA . GLU A 1 87 ? 12.007 5.283 -3.274 1.00 71.56 87 GLU A CA 1
ATOM 689 C C . GLU A 1 87 ? 12.355 4.201 -4.307 1.00 71.56 87 GLU A C 1
ATOM 691 O O . GLU A 1 87 ? 12.037 3.020 -4.145 1.00 71.56 87 GLU A O 1
ATOM 696 N N . LYS A 1 88 ? 13.065 4.613 -5.360 1.00 66.94 88 LYS A N 1
ATOM 697 C CA . LYS A 1 88 ? 13.594 3.710 -6.384 1.00 66.94 88 LYS A CA 1
ATOM 698 C C . LYS A 1 88 ? 14.458 2.625 -5.719 1.00 66.94 88 LYS A C 1
ATOM 700 O O . LYS A 1 88 ? 15.146 2.905 -4.745 1.00 66.94 88 LYS A O 1
ATOM 705 N N . GLU A 1 89 ? 14.416 1.404 -6.257 1.00 70.19 89 GLU A N 1
ATOM 706 C CA . GLU A 1 89 ? 15.263 0.256 -5.856 1.00 70.19 89 GLU A CA 1
ATOM 707 C C . GLU A 1 89 ? 14.909 -0.422 -4.521 1.00 70.19 89 GLU A C 1
ATOM 709 O O . GLU A 1 89 ? 15.474 -1.467 -4.201 1.00 70.19 89 GLU A O 1
ATOM 714 N N . LYS A 1 90 ? 13.931 0.092 -3.763 1.00 79.38 90 LYS A N 1
ATOM 715 C CA . LYS A 1 90 ? 13.398 -0.613 -2.589 1.00 79.38 90 LYS A CA 1
ATOM 716 C C . LYS A 1 90 ? 12.253 -1.540 -2.985 1.00 79.38 90 LYS A C 1
ATOM 718 O O . LYS A 1 90 ? 11.366 -1.140 -3.729 1.00 79.38 90 LYS A O 1
ATOM 723 N N . ASN A 1 91 ? 12.233 -2.744 -2.419 1.00 83.00 91 ASN A N 1
ATOM 724 C CA . ASN A 1 91 ? 11.136 -3.706 -2.583 1.00 83.00 91 ASN A CA 1
ATOM 725 C C . ASN A 1 91 ? 10.191 -3.758 -1.377 1.00 83.00 91 ASN A C 1
ATOM 727 O O . ASN A 1 91 ? 9.131 -4.366 -1.458 1.00 83.00 91 ASN A O 1
ATOM 731 N N . GLU A 1 92 ? 10.566 -3.121 -0.270 1.00 89.62 92 GLU A N 1
ATOM 732 C CA . GLU A 1 92 ? 9.761 -3.031 0.943 1.00 89.62 92 GLU A CA 1
ATOM 733 C C . GLU A 1 92 ? 9.452 -1.571 1.240 1.00 89.62 92 GLU A C 1
ATOM 735 O O . GLU A 1 92 ? 10.328 -0.706 1.126 1.00 89.62 92 GLU A O 1
ATOM 740 N N . TYR A 1 93 ? 8.213 -1.303 1.637 1.00 87.75 93 TYR A N 1
ATOM 741 C CA . TYR A 1 93 ? 7.728 0.048 1.836 1.00 87.75 93 TYR A CA 1
ATOM 742 C C . TYR A 1 93 ? 6.986 0.201 3.156 1.00 87.75 93 TYR A C 1
ATOM 744 O O . TYR A 1 93 ? 5.986 -0.470 3.386 1.00 87.75 93 TYR A O 1
ATOM 752 N N . LEU A 1 94 ? 7.457 1.112 4.005 1.00 91.62 94 LEU A N 1
ATOM 753 C CA . LEU A 1 94 ? 6.794 1.450 5.258 1.00 91.62 94 LEU A CA 1
ATOM 754 C C . LEU A 1 94 ? 5.726 2.518 4.998 1.00 91.62 94 LEU A C 1
ATOM 756 O O . LEU A 1 94 ? 6.052 3.683 4.790 1.00 91.62 94 LEU A O 1
ATOM 760 N N . LEU A 1 95 ? 4.459 2.115 5.034 1.00 93.31 95 LEU A N 1
ATOM 761 C CA . LEU A 1 95 ? 3.304 3.001 5.020 1.00 93.31 95 LEU A CA 1
ATOM 762 C C . LEU A 1 95 ? 3.071 3.550 6.423 1.00 93.31 95 LEU A C 1
ATOM 764 O O . LEU A 1 95 ? 2.629 2.823 7.309 1.00 93.31 95 LEU A O 1
ATOM 768 N N . ASN A 1 96 ? 3.338 4.834 6.613 1.00 93.69 96 ASN A N 1
ATOM 769 C CA . ASN A 1 96 ? 3.001 5.580 7.822 1.00 93.69 96 ASN A CA 1
ATOM 770 C C . ASN A 1 96 ? 2.825 7.077 7.513 1.00 93.69 96 ASN A C 1
ATOM 772 O O . ASN A 1 96 ? 3.053 7.540 6.392 1.00 93.69 96 ASN A O 1
ATOM 776 N N . LYS A 1 97 ? 2.468 7.866 8.526 1.00 93.81 97 LYS A N 1
ATOM 777 C CA . LYS A 1 97 ? 2.260 9.314 8.382 1.00 93.81 97 LYS A CA 1
ATOM 778 C C . LYS A 1 97 ? 3.459 10.067 7.783 1.00 93.81 97 LYS A C 1
ATOM 780 O O . LYS A 1 97 ? 3.268 11.019 7.023 1.00 93.81 97 LYS A O 1
ATOM 785 N N . ASP A 1 98 ? 4.682 9.649 8.093 1.00 90.94 98 ASP A N 1
ATOM 786 C CA . ASP A 1 98 ? 5.898 10.331 7.638 1.00 90.94 98 ASP A CA 1
ATOM 787 C C . ASP A 1 98 ? 6.150 10.116 6.142 1.00 90.94 98 ASP A C 1
ATOM 789 O O . ASP A 1 98 ? 6.593 11.038 5.453 1.00 90.94 98 ASP A O 1
ATOM 793 N N . SER A 1 99 ? 5.774 8.939 5.641 1.00 90.25 99 SER A N 1
ATOM 794 C CA . SER A 1 99 ? 5.941 8.496 4.251 1.00 90.25 99 SER A CA 1
ATOM 795 C C . SER A 1 99 ? 4.902 9.054 3.254 1.00 90.25 99 SER A C 1
ATOM 797 O O . SER A 1 99 ? 5.059 8.928 2.037 1.00 90.25 99 SER A O 1
ATOM 799 N N . LEU A 1 100 ? 3.851 9.715 3.750 1.00 91.56 100 LEU A N 1
ATOM 800 C CA . LEU A 1 100 ? 2.816 10.346 2.927 1.00 91.56 100 LEU A CA 1
ATOM 801 C C . LEU A 1 100 ? 3.348 11.520 2.095 1.00 91.56 100 LEU A C 1
ATOM 803 O O . LEU A 1 100 ? 4.144 12.338 2.561 1.00 91.56 100 LEU A O 1
ATOM 807 N N . VAL A 1 101 ? 2.808 11.668 0.889 1.00 88.56 101 VAL A N 1
ATOM 808 C CA . VAL A 1 101 ? 3.042 12.821 0.004 1.00 88.56 101 VAL A CA 1
ATOM 809 C C . VAL A 1 101 ? 2.099 13.980 0.339 1.00 88.56 101 VAL A C 1
ATOM 811 O O . VAL A 1 101 ? 2.483 15.142 0.238 1.00 88.56 101 VAL A O 1
ATOM 814 N N . SER A 1 102 ? 0.866 13.681 0.756 1.00 82.06 102 SER A N 1
ATOM 815 C CA . SER A 1 102 ? -0.175 14.669 1.073 1.00 82.06 102 SER A CA 1
ATOM 816 C C . SER A 1 102 ? -1.089 14.184 2.205 1.00 82.06 102 SER A C 1
ATOM 818 O O . SER A 1 102 ? -1.016 13.021 2.598 1.00 82.06 102 SER A O 1
ATOM 820 N N . HIS A 1 103 ? -1.935 15.077 2.738 1.00 84.12 103 HIS A N 1
ATOM 821 C CA . HIS A 1 103 ? -2.989 14.743 3.713 1.00 84.12 103 HIS A CA 1
ATOM 822 C C . HIS A 1 103 ? -2.485 14.094 5.026 1.00 84.12 103 HIS A C 1
ATOM 824 O O . HIS A 1 103 ? -3.168 13.276 5.646 1.00 84.12 103 HIS A O 1
ATOM 830 N N . LYS A 1 104 ? -1.270 14.455 5.472 1.00 88.62 104 LYS A N 1
ATOM 831 C CA . LYS A 1 104 ? -0.629 13.906 6.690 1.00 88.62 104 LYS A CA 1
ATOM 832 C C . LYS A 1 104 ? -1.413 14.178 7.969 1.00 88.62 104 LYS A C 1
ATOM 834 O O . LYS A 1 104 ? -1.342 13.423 8.936 1.00 88.62 104 LYS A O 1
ATOM 839 N N . ASP A 1 105 ? -2.087 15.311 8.010 1.00 90.62 105 ASP A N 1
ATOM 840 C CA . ASP A 1 105 ? -2.869 15.812 9.131 1.00 90.62 105 ASP A CA 1
ATOM 841 C C . ASP A 1 105 ? -4.129 14.980 9.386 1.00 90.62 105 ASP A C 1
ATOM 843 O O . ASP A 1 105 ? -4.506 14.807 10.544 1.00 90.62 105 ASP A O 1
ATOM 847 N N . ILE A 1 106 ? -4.713 14.399 8.336 1.00 92.62 106 ILE A N 1
ATOM 848 C CA . ILE A 1 106 ? -5.941 13.599 8.433 1.00 92.62 106 ILE A CA 1
ATOM 849 C C . ILE A 1 106 ? -5.698 12.083 8.442 1.00 92.62 106 ILE A C 1
ATOM 851 O O . ILE A 1 106 ? -6.624 11.329 8.734 1.00 92.62 106 ILE A O 1
ATOM 855 N N . PHE A 1 107 ? -4.477 11.616 8.160 1.00 94.44 107 PHE A N 1
ATOM 856 C CA . PHE A 1 107 ? -4.134 10.197 8.265 1.00 94.44 107 PHE A CA 1
ATOM 857 C C . PHE A 1 107 ? -4.020 9.762 9.732 1.00 94.44 107 PHE A C 1
ATOM 859 O O . PHE A 1 107 ? -3.171 10.264 10.474 1.00 94.44 107 PHE A O 1
ATOM 866 N N . LYS A 1 108 ? -4.865 8.808 10.131 1.00 93.31 108 LYS A N 1
ATOM 867 C CA . LYS A 1 108 ? -4.961 8.275 11.502 1.00 93.31 108 LYS A CA 1
ATOM 868 C C . LYS A 1 108 ? -4.411 6.852 11.645 1.00 93.31 108 LYS A C 1
ATOM 870 O O . LYS A 1 108 ? -4.695 6.190 12.634 1.00 93.31 108 LYS A O 1
ATOM 875 N N . GLY A 1 109 ? -3.656 6.378 10.655 1.00 93.69 109 GLY A N 1
ATOM 876 C CA . GLY A 1 109 ? -3.248 4.978 10.585 1.00 93.69 109 GLY A CA 1
ATOM 877 C C . GLY A 1 109 ? -4.351 4.081 10.026 1.00 93.69 109 GLY A C 1
ATOM 878 O O . GLY A 1 109 ? -5.225 4.518 9.274 1.00 93.69 109 GLY A O 1
ATOM 879 N N . PHE A 1 110 ? -4.279 2.809 10.389 1.00 95.19 110 PHE A N 1
ATOM 880 C CA . PHE A 1 110 ? -5.156 1.738 9.940 1.00 95.19 110 PHE A CA 1
ATOM 881 C C . PHE A 1 110 ? -6.051 1.324 11.110 1.00 95.19 110 PHE A C 1
ATOM 883 O O . PHE A 1 110 ? -5.680 0.490 11.929 1.00 95.19 110 PHE A O 1
ATOM 890 N N . GLU A 1 111 ? -7.212 1.963 11.234 1.00 95.25 111 GLU A N 1
ATOM 891 C CA . GLU A 1 111 ? -8.126 1.772 12.370 1.00 95.25 111 GLU A CA 1
ATOM 892 C C . GLU A 1 111 ? -8.995 0.510 12.206 1.00 95.25 111 GLU A C 1
ATOM 894 O O . GLU A 1 111 ? -9.335 0.125 11.088 1.00 95.25 111 GLU A O 1
ATOM 899 N N . SER A 1 112 ? -9.392 -0.130 13.315 1.00 95.75 112 SER A N 1
ATOM 900 C CA . SER A 1 112 ? -10.270 -1.317 13.282 1.00 95.75 112 SER A CA 1
ATOM 901 C C . SER A 1 112 ? -11.610 -1.022 12.598 1.00 95.75 112 SER A C 1
ATOM 903 O O . SER A 1 112 ? -12.160 0.076 12.705 1.00 95.75 112 SER A O 1
ATOM 905 N N . GLY A 1 113 ? -12.147 -2.019 11.893 1.00 93.69 113 GLY A N 1
ATOM 906 C CA . GLY A 1 113 ? -13.416 -1.930 11.172 1.00 93.69 113 GLY A CA 1
ATOM 907 C C . GLY A 1 113 ? -13.330 -1.199 9.832 1.00 93.69 113 GLY A C 1
ATOM 908 O O . GLY A 1 113 ? -14.349 -1.080 9.152 1.00 93.69 113 GLY A O 1
ATOM 909 N N . LYS A 1 114 ? -12.144 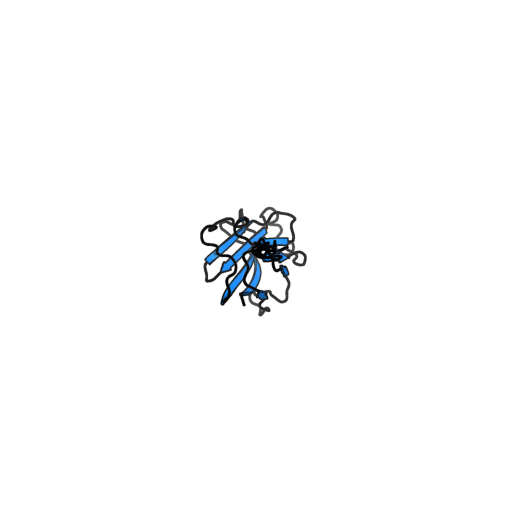-0.722 9.436 1.00 93.69 114 LYS A N 1
ATOM 910 C CA . LYS A 1 114 ? -11.927 -0.059 8.149 1.00 93.69 114 LYS A CA 1
ATOM 911 C C . LYS A 1 114 ? -11.691 -1.061 7.029 1.00 93.69 114 LYS A C 1
ATOM 913 O O . LYS A 1 114 ? -11.058 -2.105 7.209 1.00 93.69 114 LYS A O 1
ATOM 918 N N . GLU A 1 115 ? -12.172 -0.691 5.850 1.00 94.31 115 GLU A N 1
ATOM 919 C CA . GLU A 1 115 ? -11.808 -1.332 4.596 1.00 94.31 115 GLU A CA 1
ATOM 920 C C . GLU A 1 115 ? -10.767 -0.477 3.882 1.00 94.31 115 GLU A C 1
ATOM 922 O O . GLU A 1 115 ? -10.911 0.742 3.764 1.00 94.31 115 GLU A O 1
ATOM 927 N N . ILE A 1 116 ? -9.709 -1.131 3.414 1.00 96.12 116 ILE A N 1
ATOM 928 C CA . ILE A 1 116 ? -8.579 -0.464 2.785 1.00 96.12 116 ILE A CA 1
ATOM 929 C C . ILE A 1 116 ? -8.377 -1.048 1.397 1.00 96.12 116 ILE A C 1
ATOM 931 O O . ILE A 1 116 ? -8.259 -2.264 1.245 1.00 96.12 116 ILE A O 1
ATOM 935 N N . MET A 1 117 ? -8.272 -0.186 0.390 1.00 96.06 117 MET A N 1
ATOM 936 C CA . MET A 1 117 ? -7.721 -0.579 -0.904 1.00 96.06 117 MET A CA 1
ATOM 937 C C . MET A 1 117 ? -6.288 -0.085 -1.024 1.00 96.06 117 MET A C 1
ATOM 939 O O . MET A 1 117 ? -6.005 1.088 -0.797 1.00 96.06 117 MET A O 1
ATOM 943 N N . PHE A 1 118 ? -5.397 -0.980 -1.424 1.00 95.06 118 PHE A N 1
ATOM 944 C CA . PHE A 1 118 ? -4.021 -0.674 -1.775 1.00 95.06 118 PHE A CA 1
ATOM 945 C C . PHE A 1 118 ? -3.900 -0.728 -3.287 1.00 95.06 118 PHE A C 1
ATOM 947 O O . PHE A 1 118 ? -4.295 -1.715 -3.900 1.00 95.06 118 PHE A O 1
ATOM 954 N N . ALA A 1 119 ? -3.322 0.302 -3.883 1.00 92.88 119 ALA A N 1
ATOM 955 C CA . ALA A 1 119 ? -2.979 0.317 -5.288 1.00 92.88 119 ALA A CA 1
ATOM 956 C C . ALA A 1 119 ? -1.493 0.640 -5.432 1.00 92.88 119 ALA A C 1
ATOM 958 O O . ALA A 1 119 ? -1.007 1.633 -4.891 1.00 92.88 119 ALA A O 1
ATOM 959 N N . LEU A 1 120 ? -0.767 -0.204 -6.155 1.00 90.56 120 LEU A N 1
ATOM 960 C CA . LEU A 1 120 ? 0.652 -0.026 -6.443 1.00 90.56 120 LEU A CA 1
ATOM 961 C C . LEU A 1 120 ? 0.806 0.242 -7.927 1.00 90.56 120 LEU A C 1
ATOM 963 O O . LEU A 1 120 ? 0.147 -0.383 -8.759 1.00 90.56 120 LEU A O 1
ATOM 967 N N . GLY A 1 121 ? 1.649 1.204 -8.254 1.00 88.25 121 GLY A N 1
ATOM 968 C CA . GLY A 1 121 ? 1.714 1.735 -9.599 1.00 88.25 121 GLY A CA 1
ATOM 969 C C . GLY A 1 121 ? 2.852 2.719 -9.773 1.00 88.25 121 GLY A C 1
ATOM 970 O O . GLY A 1 121 ? 3.772 2.773 -8.958 1.00 88.25 121 GLY A O 1
ATOM 971 N N . LYS A 1 122 ? 2.756 3.533 -10.821 1.00 85.94 122 LYS A N 1
ATOM 972 C CA . LYS A 1 122 ? 3.683 4.634 -11.096 1.00 85.94 122 LYS A CA 1
ATOM 973 C C . LYS A 1 122 ? 2.955 5.967 -11.182 1.00 85.94 122 LYS A C 1
ATOM 975 O O . LYS A 1 122 ? 1.876 6.052 -11.766 1.00 85.94 122 LYS A O 1
ATOM 980 N N . SER A 1 123 ? 3.545 7.009 -10.604 1.00 85.81 123 SER A N 1
ATOM 981 C CA . SER A 1 123 ? 3.048 8.389 -10.679 1.00 85.81 123 SER A CA 1
ATOM 982 C C . SER A 1 123 ? 4.198 9.374 -10.529 1.00 85.81 123 SER A C 1
ATOM 984 O O . SER A 1 123 ? 5.149 9.131 -9.789 1.00 85.81 123 SER A O 1
ATOM 986 N N . GLU A 1 124 ? 4.118 10.512 -11.212 1.00 81.50 124 GLU A N 1
ATOM 987 C CA . GLU A 1 124 ? 5.075 11.593 -11.008 1.00 81.50 124 GLU A CA 1
ATOM 988 C C . GLU A 1 124 ? 4.873 12.219 -9.624 1.00 81.50 124 GLU A C 1
ATOM 990 O O . GLU A 1 124 ? 3.870 12.873 -9.348 1.00 81.50 124 GLU A O 1
ATOM 995 N N . LYS A 1 125 ? 5.846 12.014 -8.729 1.00 73.50 125 LYS A N 1
ATOM 996 C CA . LYS A 1 125 ? 5.845 12.563 -7.358 1.00 73.50 125 LYS A CA 1
ATOM 997 C C . LYS A 1 125 ? 4.618 12.167 -6.518 1.00 73.50 125 LYS A C 1
ATOM 999 O O . LYS A 1 125 ? 4.315 12.849 -5.546 1.00 73.50 125 LYS A O 1
ATOM 1004 N N . GLY A 1 126 ? 3.916 11.089 -6.873 1.00 74.69 126 GLY A N 1
ATOM 1005 C CA . GLY A 1 126 ? 2.689 10.664 -6.192 1.00 74.69 126 GLY A CA 1
ATOM 1006 C C . GLY A 1 126 ? 1.507 11.630 -6.352 1.00 74.69 126 GLY A C 1
ATOM 1007 O O . GLY A 1 126 ? 0.571 11.571 -5.557 1.00 74.69 126 GLY A O 1
ATOM 1008 N N . ILE A 1 127 ? 1.549 12.532 -7.341 1.00 73.94 127 ILE A N 1
ATOM 1009 C CA . ILE A 1 127 ? 0.503 13.518 -7.636 1.00 73.94 127 ILE A CA 1
ATOM 1010 C C . ILE A 1 127 ? 0.089 13.372 -9.108 1.00 73.94 127 ILE A C 1
ATOM 1012 O O . ILE A 1 127 ? 0.915 13.146 -9.987 1.00 73.94 127 ILE A O 1
ATOM 1016 N N . GLY A 1 128 ? -1.205 13.527 -9.396 1.00 78.50 128 GLY A N 1
ATOM 1017 C CA . GLY A 1 128 ? -1.727 13.476 -10.764 1.00 78.50 128 GLY A CA 1
ATOM 1018 C C . GLY A 1 128 ? -1.983 12.052 -11.260 1.00 78.50 128 GLY A C 1
ATOM 1019 O O . GLY A 1 128 ? -2.473 11.207 -10.507 1.00 78.50 128 GLY A O 1
ATOM 1020 N N . ALA A 1 129 ? -1.708 11.807 -12.546 1.00 85.69 129 ALA A N 1
ATOM 1021 C CA . ALA A 1 129 ? -1.980 10.523 -13.186 1.00 85.69 129 ALA A CA 1
ATOM 1022 C C . ALA A 1 129 ? -1.242 9.379 -12.473 1.00 85.69 129 ALA A C 1
ATOM 1024 O O . ALA A 1 129 ? -0.060 9.489 -12.131 1.00 85.69 129 ALA A O 1
ATOM 1025 N N . PHE A 1 130 ? -1.961 8.280 -12.253 1.00 88.19 130 PHE A N 1
ATOM 1026 C CA . PHE A 1 130 ? -1.460 7.104 -11.560 1.00 88.19 130 PHE A CA 1
ATOM 1027 C C . PHE A 1 130 ? -1.735 5.859 -12.396 1.00 88.19 130 PHE A C 1
ATOM 1029 O O . PHE A 1 130 ? -2.884 5.486 -12.633 1.00 88.19 130 PHE A O 1
ATOM 1036 N N . TYR A 1 131 ? -0.657 5.233 -12.855 1.00 87.44 131 TYR A N 1
ATOM 1037 C CA . TYR A 1 131 ? -0.693 4.018 -13.653 1.00 87.44 131 TYR A CA 1
ATOM 1038 C C . TYR A 1 131 ? -0.686 2.824 -12.711 1.00 87.44 131 TYR A C 1
ATOM 1040 O O . TYR A 1 131 ? 0.351 2.478 -12.147 1.00 87.44 131 TYR A O 1
ATOM 1048 N N . VAL A 1 132 ? -1.862 2.240 -12.506 1.00 88.31 132 VAL A N 1
ATOM 1049 C CA . VAL A 1 132 ? -2.070 1.126 -11.582 1.00 88.31 132 VAL A CA 1
ATOM 1050 C C . VAL A 1 132 ? -1.503 -0.163 -12.174 1.00 88.31 132 VAL A C 1
ATOM 1052 O O . VAL A 1 132 ? -1.818 -0.519 -13.308 1.00 88.31 132 VAL A O 1
ATOM 1055 N N . TYR A 1 133 ? -0.711 -0.881 -11.383 1.00 86.12 133 TYR A N 1
ATOM 1056 C CA . TYR A 1 133 ? -0.155 -2.190 -11.738 1.00 86.12 133 TYR A CA 1
ATOM 1057 C C . TYR A 1 133 ? -0.638 -3.317 -10.850 1.00 86.12 133 TYR A C 1
ATOM 1059 O O . TYR A 1 133 ? -0.575 -4.473 -11.253 1.00 86.12 133 TYR A O 1
ATOM 1067 N N . TRP A 1 134 ? -1.072 -3.002 -9.638 1.00 90.25 134 TRP A N 1
ATOM 1068 C CA . TRP A 1 134 ? -1.598 -3.974 -8.702 1.00 90.25 134 TRP A CA 1
ATOM 1069 C C . TRP A 1 134 ? -2.629 -3.290 -7.817 1.00 90.25 134 TRP A C 1
ATOM 1071 O O . TRP A 1 134 ? -2.431 -2.147 -7.407 1.00 90.25 134 TRP A O 1
ATOM 1081 N N . VAL A 1 135 ? -3.719 -3.992 -7.519 1.00 93.56 135 VAL A N 1
ATOM 1082 C CA . VAL A 1 135 ? -4.719 -3.561 -6.541 1.00 93.56 135 VAL A CA 1
ATOM 1083 C C . VAL A 1 135 ? -4.996 -4.725 -5.615 1.00 93.56 135 VAL A C 1
ATOM 1085 O O . VAL A 1 135 ? -5.258 -5.825 -6.094 1.00 93.56 135 VAL A O 1
ATOM 1088 N N . GLY A 1 136 ? -4.986 -4.468 -4.316 1.00 94.75 136 GLY A N 1
ATOM 1089 C CA . GLY A 1 136 ? -5.402 -5.412 -3.293 1.00 94.75 136 GLY A CA 1
ATOM 1090 C C . GLY A 1 136 ? -6.286 -4.741 -2.259 1.00 94.75 136 GLY A C 1
ATOM 1091 O O . GLY A 1 136 ? -6.382 -3.516 -2.185 1.00 94.75 136 GLY A O 1
ATOM 1092 N N . LYS A 1 137 ? -6.950 -5.561 -1.454 1.00 95.75 137 LYS A N 1
ATOM 1093 C CA . LYS A 1 137 ? -7.910 -5.108 -0.450 1.00 95.75 137 LYS A CA 1
ATOM 1094 C C . LYS A 1 137 ? -7.576 -5.714 0.903 1.00 95.75 137 LYS A C 1
ATOM 1096 O O . LYS A 1 137 ? -7.207 -6.885 0.968 1.00 95.75 137 LYS A O 1
ATOM 1101 N N . ALA A 1 138 ? -7.739 -4.938 1.967 1.00 96.31 138 ALA A N 1
ATOM 1102 C CA . ALA A 1 138 ? -7.635 -5.412 3.337 1.00 96.31 138 ALA A CA 1
ATOM 1103 C C . ALA A 1 138 ? -8.840 -5.005 4.180 1.00 96.31 138 ALA A C 1
ATOM 1105 O O . ALA A 1 138 ? -9.480 -3.980 3.941 1.00 96.31 138 ALA A O 1
ATOM 1106 N N . LEU A 1 139 ? -9.096 -5.812 5.203 1.00 96.06 139 LEU A N 1
ATOM 1107 C CA . LEU A 1 139 ? -9.996 -5.508 6.302 1.00 96.06 139 LEU A CA 1
ATOM 1108 C C . LEU A 1 139 ? -9.177 -5.402 7.580 1.00 96.06 139 LEU A C 1
ATOM 1110 O O . LEU A 1 139 ? -8.430 -6.325 7.917 1.00 96.06 139 LEU A O 1
ATOM 1114 N N . VAL A 1 140 ? -9.352 -4.301 8.302 1.00 96.25 140 VAL A N 1
ATOM 1115 C CA . VAL A 1 140 ? -8.747 -4.132 9.621 1.00 96.25 140 VAL A CA 1
ATOM 1116 C C . VAL A 1 140 ? -9.666 -4.765 10.662 1.00 96.25 140 VAL A C 1
ATOM 1118 O O . VAL A 1 140 ? -10.815 -4.344 10.808 1.00 96.25 140 VAL A O 1
ATOM 1121 N N . LYS A 1 141 ? -9.181 -5.790 11.363 1.00 92.88 141 LYS A N 1
ATOM 1122 C CA . LYS A 1 141 ? -9.909 -6.485 12.432 1.00 92.88 141 LYS A CA 1
ATOM 1123 C C . LYS A 1 141 ? -9.212 -6.269 13.759 1.00 92.88 141 LYS A C 1
ATOM 1125 O O . LYS A 1 141 ? -8.086 -6.787 13.896 1.00 92.88 141 LYS A O 1
#